Protein AF-X1QZR4-F1 (afdb_monomer_lite)

Radius of gyration: 28.29 Å; chains: 1; bounding box: 58×27×87 Å

Structure (mmCIF, N/CA/C/O backbone):
data_AF-X1QZR4-F1
#
_entry.id   AF-X1QZR4-F1
#
loop_
_atom_site.group_PDB
_atom_site.id
_atom_site.type_symbol
_atom_site.label_atom_id
_atom_site.label_alt_id
_atom_site.label_comp_id
_atom_site.label_asym_id
_atom_site.label_entity_id
_atom_site.label_seq_id
_atom_site.pdbx_PDB_ins_code
_atom_site.Cartn_x
_atom_site.Cartn_y
_atom_site.Cartn_z
_atom_site.occupancy
_atom_site.B_iso_or_equiv
_atom_site.auth_seq_id
_atom_site.auth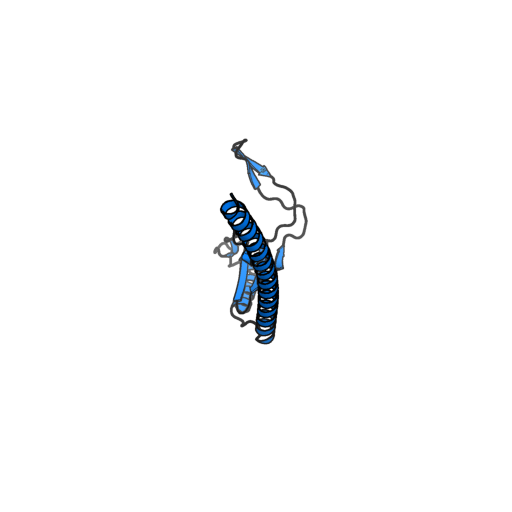_comp_id
_atom_site.auth_asym_id
_atom_site.auth_atom_id
_atom_site.pdbx_PDB_model_num
ATOM 1 N N . MET A 1 1 ? 3.264 10.506 7.532 1.00 33.34 1 MET A N 1
ATOM 2 C CA . MET A 1 1 ? 2.890 9.098 7.786 1.00 33.34 1 MET A CA 1
ATOM 3 C C . MET A 1 1 ? 1.372 9.000 7.696 1.00 33.34 1 MET A C 1
ATOM 5 O O . MET A 1 1 ? 0.706 9.497 8.590 1.00 33.34 1 MET A O 1
ATOM 9 N N . PHE A 1 2 ? 0.824 8.485 6.590 1.00 31.08 2 PHE A N 1
ATOM 10 C CA . PHE A 1 2 ? -0.621 8.276 6.411 1.00 31.08 2 PHE A CA 1
ATOM 11 C C . PHE A 1 2 ? -0.985 6.881 6.946 1.00 31.08 2 PHE A C 1
ATOM 13 O O . PHE A 1 2 ? -0.725 5.896 6.255 1.00 31.08 2 PHE A O 1
ATOM 20 N N . PRO A 1 3 ? -1.561 6.739 8.154 1.00 33.19 3 PRO A N 1
ATOM 21 C CA . PRO A 1 3 ? -1.746 5.425 8.772 1.00 33.19 3 PRO A CA 1
ATOM 22 C C . PRO A 1 3 ? -2.927 4.642 8.172 1.00 33.19 3 PRO A C 1
ATOM 24 O O . PRO A 1 3 ? -3.110 3.473 8.498 1.00 33.19 3 PRO A O 1
ATOM 27 N N . LEU A 1 4 ? -3.732 5.261 7.295 1.00 37.03 4 LEU A N 1
ATOM 28 C CA . LEU A 1 4 ? -4.949 4.658 6.740 1.00 37.03 4 LEU A CA 1
ATOM 29 C C . LEU A 1 4 ? -4.707 3.588 5.660 1.00 37.03 4 LEU A C 1
ATOM 31 O O . LEU A 1 4 ? -5.604 2.791 5.410 1.00 37.03 4 LEU A O 1
ATOM 35 N N . LEU A 1 5 ? -3.526 3.528 5.033 1.00 46.44 5 LEU A N 1
ATOM 36 C CA . LEU A 1 5 ? -3.271 2.620 3.898 1.00 46.44 5 LEU A CA 1
ATOM 37 C C . LEU A 1 5 ? -2.699 1.247 4.292 1.00 46.44 5 LEU A C 1
ATOM 39 O O . LEU A 1 5 ? -2.518 0.390 3.431 1.00 46.44 5 LEU A O 1
ATOM 43 N N . ASN A 1 6 ? -2.406 1.010 5.574 1.00 47.28 6 ASN A N 1
ATOM 44 C CA . ASN A 1 6 ? -1.594 -0.146 5.975 1.00 47.28 6 ASN A CA 1
ATOM 45 C C . ASN A 1 6 ? -2.347 -1.496 5.950 1.00 47.28 6 ASN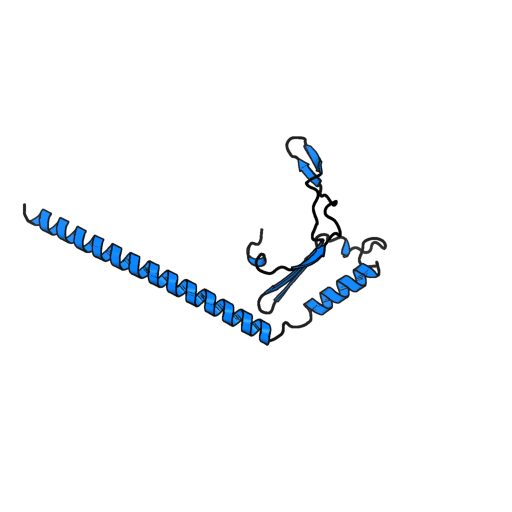 A C 1
ATOM 47 O O . ASN A 1 6 ? -1.733 -2.557 5.958 1.00 47.28 6 ASN A O 1
ATOM 51 N N . LYS A 1 7 ? -3.684 -1.500 5.905 1.00 58.84 7 LYS A N 1
ATOM 52 C CA . LYS A 1 7 ? -4.476 -2.742 5.877 1.00 58.84 7 LYS A CA 1
ATOM 53 C C . LYS A 1 7 ? -4.901 -3.080 4.448 1.00 58.84 7 LYS A C 1
ATOM 55 O O . LYS A 1 7 ? -6.057 -2.890 4.097 1.00 58.84 7 LYS A O 1
ATOM 60 N N . GLY A 1 8 ? -3.970 -3.569 3.626 1.00 72.75 8 GLY A N 1
ATOM 61 C CA . GLY A 1 8 ? -4.320 -4.172 2.329 1.00 72.75 8 GLY A CA 1
ATOM 62 C C . GLY A 1 8 ? -3.402 -3.858 1.152 1.00 72.75 8 GLY A C 1
ATOM 63 O O . GLY A 1 8 ? -3.628 -4.404 0.074 1.00 72.75 8 GLY A O 1
ATOM 64 N N . ALA A 1 9 ? -2.372 -3.027 1.337 1.00 84.69 9 ALA A N 1
ATOM 65 C CA . ALA A 1 9 ? -1.403 -2.765 0.281 1.00 84.69 9 ALA A CA 1
ATOM 66 C C . ALA A 1 9 ? -0.644 -4.049 -0.091 1.00 84.69 9 ALA A C 1
ATOM 68 O O . ALA A 1 9 ? -0.113 -4.746 0.777 1.00 84.69 9 ALA A O 1
ATOM 69 N N . LYS A 1 10 ? -0.603 -4.361 -1.386 1.00 89.56 10 LYS A N 1
ATOM 70 C CA . LYS A 1 10 ? 0.118 -5.508 -1.937 1.00 89.56 10 LYS A CA 1
ATOM 71 C C . LYS A 1 10 ? 1.351 -5.017 -2.688 1.00 89.56 10 LYS A C 1
ATOM 73 O O . LYS A 1 10 ? 1.237 -4.059 -3.461 1.00 89.56 10 LYS A O 1
ATOM 78 N N . PRO A 1 11 ? 2.516 -5.659 -2.496 1.00 90.62 11 PRO A N 1
ATOM 79 C CA . PRO A 1 11 ? 3.671 -5.358 -3.319 1.00 90.62 11 PRO A CA 1
ATOM 80 C C . PRO A 1 11 ? 3.364 -5.741 -4.769 1.00 90.62 11 PRO A C 1
ATOM 82 O O . PRO A 1 11 ? 2.792 -6.798 -5.040 1.00 90.62 11 PRO A O 1
ATOM 85 N N . LEU A 1 12 ? 3.718 -4.854 -5.690 1.00 91.62 12 LEU A N 1
ATOM 86 C CA . LEU A 1 12 ? 3.598 -5.065 -7.129 1.00 91.62 12 LEU A CA 1
ATOM 87 C C . LEU A 1 12 ? 4.947 -5.427 -7.742 1.00 91.62 12 LEU A C 1
ATOM 89 O O . LEU A 1 12 ? 5.029 -6.316 -8.583 1.00 91.62 12 LEU A O 1
ATOM 93 N N . LEU A 1 13 ? 5.990 -4.720 -7.308 1.00 90.12 13 LEU A N 1
ATOM 94 C CA . LEU A 1 13 ? 7.359 -4.913 -7.751 1.00 90.12 13 LEU A CA 1
ATOM 95 C C . LEU A 1 13 ? 8.272 -4.881 -6.531 1.00 90.12 13 LEU A C 1
ATOM 97 O O . LEU A 1 13 ? 8.207 -3.951 -5.722 1.00 90.12 13 LEU A O 1
ATOM 101 N N . GLN A 1 14 ? 9.111 -5.901 -6.400 1.00 90.94 14 GLN A N 1
ATOM 102 C CA . GLN A 1 14 ? 10.081 -6.037 -5.321 1.00 90.94 14 GLN A CA 1
ATOM 103 C C . GLN A 1 14 ? 11.415 -6.484 -5.896 1.00 90.94 14 GLN A C 1
ATOM 105 O O . GLN A 1 14 ? 11.461 -7.092 -6.967 1.00 90.94 14 GLN A O 1
ATOM 110 N N . THR A 1 15 ? 12.487 -6.210 -5.165 1.00 88.94 15 THR A N 1
ATOM 111 C CA . THR A 1 15 ? 13.795 -6.782 -5.477 1.00 88.94 15 THR A CA 1
ATOM 112 C C . THR A 1 15 ? 13.757 -8.308 -5.329 1.00 88.94 15 THR A C 1
ATOM 114 O O . THR A 1 15 ? 12.966 -8.858 -4.561 1.00 88.94 15 THR A O 1
ATOM 117 N N . ASP A 1 16 ? 14.585 -9.013 -6.091 1.00 79.88 16 ASP A N 1
ATOM 118 C CA . ASP A 1 16 ? 14.583 -10.478 -6.197 1.00 79.88 16 ASP A CA 1
ATOM 119 C C . ASP A 1 16 ? 15.248 -11.189 -5.002 1.00 79.88 16 ASP A C 1
ATOM 121 O O . ASP A 1 16 ? 14.924 -12.340 -4.708 1.00 79.88 16 ASP A O 1
ATOM 125 N N . GLN A 1 17 ? 16.155 -10.510 -4.293 1.00 77.81 17 GLN A N 1
ATOM 126 C CA . GLN A 1 17 ? 16.916 -11.055 -3.163 1.00 77.81 17 GLN A CA 1
ATOM 127 C C . GLN A 1 17 ? 16.876 -10.150 -1.922 1.00 77.81 17 GLN A C 1
ATOM 129 O O . GLN A 1 17 ? 16.476 -8.989 -1.980 1.00 77.81 17 GLN A O 1
ATOM 134 N N . ASN A 1 18 ? 17.353 -10.683 -0.790 1.00 75.50 18 ASN A N 1
ATOM 135 C CA . ASN A 1 18 ? 17.544 -9.940 0.462 1.00 75.50 18 ASN A CA 1
ATOM 136 C C . ASN A 1 18 ? 18.879 -9.180 0.530 1.00 75.50 18 ASN A C 1
ATOM 138 O O . ASN A 1 18 ? 19.201 -8.659 1.586 1.00 75.50 18 ASN A O 1
ATOM 142 N N . ASN A 1 19 ? 19.644 -9.111 -0.562 1.00 80.69 19 ASN A N 1
ATOM 143 C CA . ASN A 1 19 ? 20.996 -8.532 -0.574 1.00 80.69 19 ASN A CA 1
ATOM 144 C C . ASN A 1 19 ? 21.022 -7.058 -1.021 1.00 80.69 19 ASN A C 1
ATOM 146 O O . ASN A 1 19 ? 22.080 -6.510 -1.333 1.00 80.69 19 ASN A O 1
ATOM 150 N N . PHE A 1 20 ? 19.860 -6.412 -1.091 1.00 85.62 20 PHE A N 1
ATOM 151 C CA . PHE A 1 20 ? 19.747 -5.002 -1.445 1.00 85.62 20 PHE A CA 1
ATOM 152 C C . PHE A 1 20 ? 19.762 -4.153 -0.183 1.00 85.62 20 PHE A C 1
ATOM 154 O O . PHE A 1 20 ? 19.241 -4.543 0.859 1.00 85.62 20 PHE A O 1
ATOM 161 N N . TRP A 1 21 ? 20.345 -2.970 -0.276 1.00 88.81 21 TRP A N 1
ATOM 162 C CA . TRP A 1 21 ? 20.519 -2.072 0.854 1.00 88.81 21 TRP A CA 1
ATOM 163 C C . TRP A 1 21 ? 20.195 -0.645 0.438 1.00 88.81 21 TRP A C 1
ATOM 165 O O . TRP A 1 21 ? 20.287 -0.288 -0.735 1.00 88.81 21 TRP A O 1
ATOM 175 N N . SER A 1 22 ? 19.801 0.148 1.424 1.00 87.75 22 SER A N 1
ATOM 176 C CA . SER A 1 22 ? 19.620 1.591 1.315 1.00 87.75 22 SER A CA 1
ATOM 177 C C . SER A 1 22 ? 20.671 2.300 2.156 1.00 87.75 22 SER A C 1
ATOM 179 O O . SER A 1 22 ? 21.279 1.700 3.044 1.00 87.75 22 SER A O 1
ATOM 181 N N . GLU A 1 23 ? 20.873 3.584 1.902 1.00 91.25 23 GLU A N 1
ATOM 182 C CA . GLU A 1 23 ? 21.701 4.437 2.748 1.00 91.25 23 GLU A CA 1
ATOM 183 C C . GLU A 1 23 ? 20.820 5.224 3.708 1.00 91.25 23 GLU A C 1
ATOM 185 O O . GLU A 1 23 ? 19.782 5.765 3.324 1.00 91.25 23 GLU A O 1
ATOM 190 N N . ILE A 1 24 ? 21.243 5.297 4.966 1.00 91.50 24 ILE A N 1
ATOM 191 C CA . ILE A 1 24 ? 20.637 6.172 5.964 1.00 91.50 24 ILE A CA 1
ATOM 192 C C . ILE A 1 24 ? 21.695 7.173 6.396 1.00 91.50 24 ILE A C 1
ATOM 194 O O . ILE A 1 24 ? 22.822 6.810 6.735 1.00 91.50 24 ILE A O 1
ATOM 198 N N . PHE A 1 25 ? 21.321 8.448 6.393 1.00 93.19 25 PHE A N 1
ATOM 199 C CA . PHE A 1 25 ? 22.195 9.497 6.885 1.00 93.19 25 PHE A CA 1
ATOM 200 C C . PHE A 1 25 ? 22.329 9.398 8.409 1.00 93.19 25 PHE A C 1
ATOM 202 O O . PHE A 1 25 ? 21.350 9.560 9.143 1.00 93.19 25 PHE A O 1
ATOM 209 N N . ASN A 1 26 ? 23.542 9.131 8.892 1.00 93.06 26 ASN A N 1
ATOM 210 C CA . ASN A 1 26 ? 23.847 9.108 10.313 1.00 93.06 26 ASN A CA 1
ATOM 211 C C . ASN A 1 26 ? 24.225 10.516 10.779 1.00 93.06 26 ASN A C 1
ATOM 213 O O . ASN A 1 26 ? 25.328 10.998 10.534 1.00 93.06 26 ASN A O 1
ATOM 217 N N . SER A 1 27 ? 23.320 11.162 11.515 1.00 92.62 27 SER A N 1
ATOM 218 C CA . SER A 1 27 ? 23.528 12.520 12.026 1.00 92.62 27 SER A CA 1
ATOM 219 C C . SER A 1 27 ? 24.668 12.648 13.042 1.00 92.62 27 SER A C 1
ATOM 221 O O . SER A 1 27 ? 25.108 13.758 13.305 1.00 92.62 27 SER A O 1
ATOM 223 N N . SER A 1 28 ? 25.115 11.551 13.661 1.00 93.25 28 SER A N 1
ATOM 224 C CA . SER A 1 28 ? 26.197 11.574 14.653 1.00 93.25 28 SER A CA 1
ATOM 225 C C . SER A 1 28 ? 27.585 11.461 14.029 1.00 93.25 28 SER A C 1
ATOM 227 O O . SER A 1 28 ? 28.529 12.015 14.584 1.00 93.25 28 SER A O 1
ATOM 229 N N . SER A 1 29 ? 27.718 10.742 12.913 1.00 92.19 29 SER A N 1
ATOM 230 C CA . SER A 1 29 ? 28.975 10.645 12.159 1.00 92.19 29 SER A CA 1
ATOM 231 C C . SER A 1 29 ? 29.019 11.562 10.934 1.00 92.19 29 SER A C 1
ATOM 233 O O . SER A 1 29 ? 30.057 11.629 10.295 1.00 92.19 29 SER A O 1
ATOM 235 N N . GLU A 1 30 ? 27.917 12.252 10.612 1.00 94.00 30 GLU A N 1
ATOM 236 C CA . GLU A 1 30 ? 27.739 13.081 9.404 1.00 94.00 30 GLU A CA 1
ATOM 237 C C . GLU A 1 30 ? 28.005 12.326 8.088 1.00 94.00 30 GLU A C 1
ATOM 239 O O . GLU A 1 30 ? 28.353 12.912 7.064 1.00 94.00 30 GLU A O 1
ATOM 244 N N . GLU A 1 31 ? 27.795 11.010 8.096 1.00 95.19 31 GLU A N 1
ATOM 245 C CA . GLU A 1 31 ? 28.074 10.123 6.967 1.00 95.19 31 GLU A CA 1
ATOM 246 C C . GLU A 1 31 ? 26.830 9.325 6.572 1.00 95.19 31 GLU A C 1
ATOM 248 O O . GLU A 1 31 ? 26.002 8.951 7.410 1.00 95.19 31 GLU A O 1
ATOM 253 N N . TRP A 1 32 ? 26.713 9.030 5.278 1.00 94.12 32 TRP A N 1
ATOM 254 C CA . TRP A 1 32 ? 25.756 8.051 4.776 1.00 94.12 32 TRP A CA 1
ATOM 255 C C . TRP A 1 32 ? 26.282 6.655 5.085 1.00 94.12 32 TRP A C 1
ATOM 257 O O . TRP A 1 32 ? 27.355 6.269 4.626 1.00 94.12 32 TRP A O 1
ATOM 267 N N . ILE A 1 33 ? 25.537 5.911 5.897 1.00 94.62 33 ILE A N 1
ATOM 268 C CA . ILE A 1 33 ? 25.888 4.541 6.255 1.00 94.62 33 ILE A CA 1
ATOM 269 C C . ILE A 1 33 ? 24.931 3.568 5.581 1.00 94.62 33 ILE A C 1
ATOM 271 O O . ILE A 1 33 ? 23.734 3.832 5.436 1.00 94.62 33 ILE A O 1
ATOM 275 N N . LYS A 1 34 ? 25.472 2.416 5.191 1.00 91.88 34 LYS A N 1
ATOM 276 C CA . LYS A 1 34 ? 24.684 1.305 4.671 1.00 91.88 34 LYS A CA 1
ATOM 277 C C . LYS A 1 34 ? 23.736 0.788 5.755 1.00 91.88 34 LYS A C 1
ATOM 279 O O . LYS A 1 34 ? 24.176 0.396 6.836 1.00 91.88 34 LYS A O 1
ATOM 284 N N . ASP A 1 35 ? 22.450 0.769 5.437 1.00 89.44 35 ASP A N 1
ATOM 285 C CA . ASP A 1 35 ? 21.412 0.152 6.254 1.00 89.44 35 ASP A CA 1
ATOM 286 C C . ASP A 1 35 ? 21.372 -1.373 6.048 1.00 89.44 35 ASP A C 1
ATOM 288 O O . ASP A 1 35 ? 22.105 -1.953 5.240 1.00 89.44 35 ASP A O 1
ATOM 292 N N . LYS A 1 36 ? 20.505 -2.042 6.806 1.00 87.25 36 LYS A N 1
ATOM 293 C CA . LYS A 1 36 ? 20.297 -3.482 6.753 1.00 87.25 36 LYS A CA 1
ATOM 294 C C . LYS A 1 36 ? 19.950 -3.957 5.340 1.00 87.25 36 LYS A C 1
ATOM 296 O O . LYS A 1 36 ? 19.071 -3.420 4.668 1.00 87.25 36 LYS A O 1
ATOM 301 N N . GLU A 1 37 ? 20.598 -5.047 4.943 1.00 89.31 37 GLU A N 1
ATOM 302 C CA . GLU A 1 37 ? 20.246 -5.773 3.729 1.00 89.31 37 GLU A CA 1
ATOM 303 C C . GLU A 1 37 ? 18.874 -6.438 3.878 1.00 89.31 37 GLU A C 1
ATOM 305 O O . GLU A 1 37 ? 18.621 -7.202 4.820 1.00 89.31 37 GLU A O 1
ATOM 310 N N . G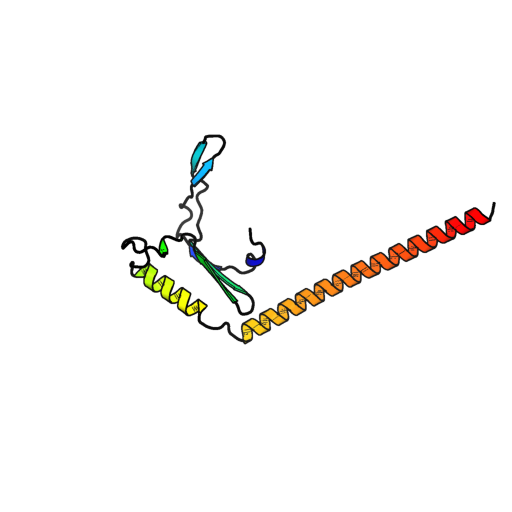LN A 1 38 ? 17.967 -6.099 2.968 1.00 87.31 38 GLN A N 1
ATOM 311 C CA . GLN A 1 38 ? 16.614 -6.628 2.932 1.00 87.31 38 GLN A CA 1
ATOM 312 C C . GLN A 1 38 ? 16.012 -6.511 1.534 1.00 87.31 38 GLN A C 1
ATOM 314 O O . GLN A 1 38 ? 16.502 -5.783 0.672 1.00 87.31 38 GLN A O 1
ATOM 319 N N . GLN A 1 39 ? 14.918 -7.232 1.313 1.00 87.75 39 GLN A N 1
ATOM 320 C CA . GLN A 1 39 ? 14.103 -7.040 0.126 1.00 87.75 39 GLN A CA 1
ATOM 321 C C . GLN A 1 39 ? 13.413 -5.671 0.178 1.00 87.75 39 GLN A C 1
ATOM 323 O O . GLN A 1 39 ? 12.771 -5.334 1.176 1.00 87.75 39 GLN A O 1
ATOM 328 N N . HIS A 1 40 ? 13.488 -4.907 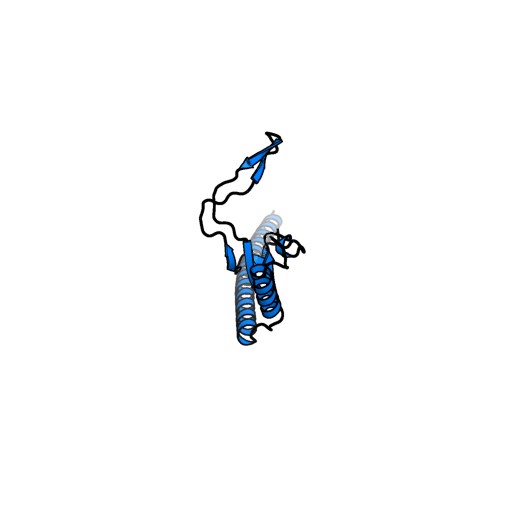-0.912 1.00 87.31 40 HIS A N 1
ATOM 329 C CA . HIS A 1 40 ? 12.822 -3.608 -1.019 1.00 87.31 40 HIS A CA 1
ATOM 330 C C . HIS A 1 40 ? 11.612 -3.695 -1.940 1.00 87.31 40 HIS A C 1
ATOM 332 O O . HIS A 1 40 ? 11.627 -4.377 -2.966 1.00 87.31 40 HIS A O 1
ATOM 338 N N . THR A 1 41 ? 10.547 -2.988 -1.567 1.00 89.50 41 THR A N 1
ATOM 339 C CA . THR A 1 41 ? 9.360 -2.842 -2.413 1.00 89.50 41 THR A CA 1
ATOM 340 C C . THR A 1 41 ? 9.516 -1.590 -3.261 1.00 89.50 41 THR A C 1
ATOM 342 O O . THR A 1 41 ? 9.583 -0.489 -2.725 1.00 89.50 41 THR A O 1
ATOM 345 N N . ILE A 1 42 ? 9.568 -1.773 -4.578 1.00 89.75 42 ILE A N 1
ATOM 346 C CA . ILE A 1 42 ? 9.762 -0.704 -5.565 1.00 89.75 42 ILE A CA 1
ATOM 347 C C . ILE A 1 42 ? 8.415 -0.107 -5.973 1.00 89.75 42 ILE A C 1
ATOM 349 O O . ILE A 1 42 ? 8.306 1.093 -6.197 1.00 89.75 42 ILE A O 1
ATOM 353 N N . ALA A 1 43 ? 7.366 -0.925 -6.051 1.00 92.12 43 ALA A N 1
ATOM 354 C CA . ALA A 1 43 ? 6.013 -0.446 -6.290 1.00 92.12 43 ALA A CA 1
ATOM 355 C C . ALA A 1 43 ? 5.001 -1.276 -5.504 1.00 92.12 43 ALA A C 1
ATOM 357 O O . ALA A 1 43 ? 5.173 -2.485 -5.327 1.00 92.12 43 ALA A O 1
ATOM 358 N N . ALA A 1 44 ? 3.927 -0.639 -5.058 1.00 93.56 44 ALA A N 1
ATOM 359 C CA . ALA A 1 44 ? 2.835 -1.284 -4.341 1.00 93.56 44 ALA A CA 1
ATOM 360 C C . ALA A 1 44 ? 1.495 -0.699 -4.777 1.00 93.56 44 ALA A C 1
ATOM 362 O O . ALA A 1 44 ? 1.426 0.436 -5.241 1.00 93.56 44 ALA A O 1
ATOM 363 N N . TYR A 1 45 ? 0.421 -1.457 -4.600 1.00 93.00 45 TYR A N 1
ATOM 364 C CA . TYR A 1 45 ? -0.926 -0.988 -4.899 1.00 93.00 45 TYR A CA 1
ATOM 365 C C . TYR A 1 45 ? -1.910 -1.393 -3.810 1.00 93.00 45 TYR A C 1
ATOM 367 O O . TYR A 1 45 ? -1.672 -2.320 -3.036 1.00 93.00 45 TYR A O 1
ATOM 375 N N . SER A 1 46 ? -3.030 -0.688 -3.753 1.00 91.00 46 SER A N 1
ATOM 376 C CA . SER A 1 46 ? -4.155 -1.018 -2.890 1.00 91.00 46 SER A CA 1
ATOM 377 C C . SER A 1 46 ? -5.459 -0.562 -3.534 1.00 91.00 46 SER A C 1
ATOM 379 O O . SER A 1 46 ? -5.484 0.396 -4.308 1.00 91.00 46 SER A O 1
ATOM 381 N N . GLU A 1 47 ? -6.550 -1.232 -3.185 1.00 88.25 47 GLU A N 1
ATOM 382 C CA . GLU A 1 47 ? -7.908 -0.804 -3.511 1.00 88.25 47 GLU A CA 1
ATOM 383 C C . GLU A 1 47 ? -8.620 -0.436 -2.210 1.00 88.25 47 GLU A C 1
ATOM 385 O O . GLU A 1 47 ? -8.521 -1.148 -1.210 1.00 88.25 47 GLU A O 1
ATOM 390 N N . PHE A 1 48 ? -9.328 0.691 -2.206 1.00 84.50 48 PHE A N 1
ATOM 391 C CA . PHE A 1 48 ? -10.069 1.161 -1.043 1.00 84.50 48 PHE A CA 1
ATOM 392 C C . PHE A 1 48 ? -11.435 1.694 -1.469 1.00 84.50 48 PHE A C 1
ATOM 394 O O . PHE A 1 48 ? -11.551 2.763 -2.074 1.00 84.50 48 PHE A O 1
ATOM 401 N N . GLY A 1 49 ? -12.487 0.935 -1.159 1.00 83.31 49 GLY A N 1
ATOM 402 C CA . GLY A 1 49 ? -13.839 1.229 -1.622 1.00 83.31 49 GLY A CA 1
ATOM 403 C C . GLY A 1 49 ? -13.917 1.248 -3.148 1.00 83.31 49 GLY A C 1
ATOM 404 O O . GLY A 1 49 ? -13.770 0.216 -3.791 1.00 83.31 49 GLY A O 1
ATOM 405 N N . GLN A 1 50 ? -14.170 2.426 -3.723 1.00 86.19 50 GLN A N 1
ATOM 406 C CA . GLN A 1 50 ? -14.194 2.639 -5.179 1.00 86.19 50 GLN A CA 1
ATOM 407 C C . GLN A 1 50 ? -12.862 3.157 -5.740 1.00 86.19 50 GLN A C 1
ATOM 409 O O . GLN A 1 50 ? -12.733 3.327 -6.949 1.00 86.19 50 GLN A O 1
ATOM 414 N N . GLY A 1 51 ? -11.894 3.455 -4.872 1.00 87.94 51 GLY A N 1
ATOM 415 C CA . GLY A 1 51 ? -10.609 4.019 -5.253 1.00 87.94 51 GLY A CA 1
ATOM 416 C C . GLY A 1 51 ? -9.543 2.952 -5.464 1.00 87.94 51 GLY A C 1
ATOM 417 O O . GLY A 1 51 ? -9.524 1.922 -4.790 1.00 87.94 51 GLY A O 1
ATOM 418 N N . LYS A 1 52 ? -8.613 3.254 -6.366 1.00 91.25 52 LYS A N 1
ATOM 419 C CA . LYS A 1 52 ? -7.371 2.514 -6.578 1.00 91.25 52 LYS A CA 1
ATOM 420 C C . LYS A 1 52 ? -6.203 3.438 -6.275 1.00 91.25 52 LYS A C 1
ATOM 422 O O . LYS A 1 52 ? -6.235 4.614 -6.630 1.00 91.25 52 LYS A O 1
ATOM 427 N N . VAL A 1 53 ? -5.190 2.913 -5.604 1.00 91.56 53 VAL A N 1
ATOM 428 C CA . VAL A 1 53 ? -3.981 3.651 -5.241 1.00 91.56 53 VAL A CA 1
ATOM 429 C C . VAL A 1 53 ? -2.779 2.821 -5.650 1.00 91.56 53 VAL A C 1
ATOM 431 O O . VAL A 1 53 ? -2.734 1.620 -5.391 1.00 91.56 53 VAL A O 1
ATOM 434 N N . VAL A 1 54 ? -1.796 3.470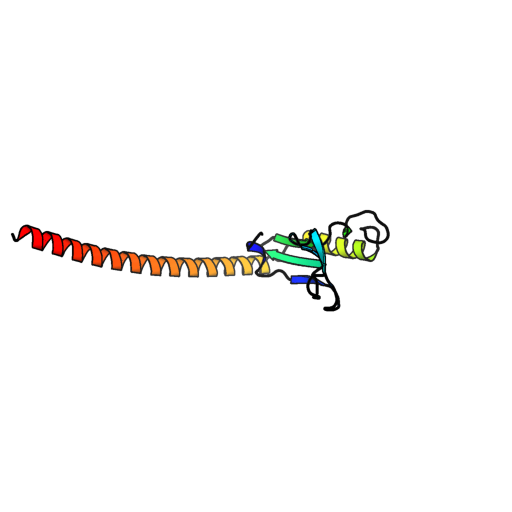 -6.262 1.00 93.12 54 VAL A N 1
ATOM 435 C CA . VAL A 1 54 ? -0.479 2.901 -6.545 1.00 93.12 54 VAL A CA 1
ATOM 436 C C . VAL A 1 54 ? 0.583 3.811 -5.937 1.00 93.12 54 VAL A C 1
ATOM 438 O O . VAL A 1 54 ? 0.416 5.029 -5.900 1.00 93.12 54 VAL A O 1
ATOM 441 N N . ALA A 1 55 ? 1.655 3.215 -5.439 1.00 92.44 55 ALA A N 1
ATOM 442 C CA . ALA A 1 55 ? 2.831 3.900 -4.939 1.00 92.44 55 ALA A CA 1
ATOM 443 C C . ALA A 1 55 ? 4.056 3.407 -5.707 1.00 92.44 55 ALA A C 1
ATOM 445 O O . ALA A 1 55 ? 4.211 2.202 -5.918 1.00 92.44 55 ALA A O 1
ATOM 446 N N . PHE A 1 56 ? 4.919 4.345 -6.083 1.00 92.25 56 PHE A N 1
ATOM 447 C CA . PHE A 1 56 ? 6.218 4.093 -6.694 1.00 92.25 56 PHE A CA 1
ATOM 448 C C . PHE A 1 56 ? 7.309 4.549 -5.725 1.00 92.25 56 PHE A C 1
ATOM 450 O O . PHE A 1 56 ? 7.146 5.565 -5.050 1.00 92.25 56 PHE A O 1
ATOM 457 N N . GLY A 1 57 ? 8.384 3.773 -5.633 1.00 88.06 57 GLY A N 1
ATOM 458 C CA . GLY A 1 57 ? 9.517 4.038 -4.750 1.00 88.06 57 GLY A CA 1
ATOM 459 C C . GLY A 1 57 ? 10.456 5.117 -5.280 1.00 88.06 57 GLY A C 1
ATOM 460 O O . GLY A 1 57 ? 11.113 5.775 -4.482 1.00 88.06 57 GLY A O 1
ATOM 461 N N . ASP A 1 58 ? 10.472 5.329 -6.596 1.00 87.19 58 ASP A N 1
ATOM 462 C CA . ASP A 1 58 ? 11.294 6.340 -7.253 1.00 87.19 58 ASP A CA 1
ATOM 463 C C . ASP A 1 58 ? 10.487 7.064 -8.341 1.00 87.19 58 ASP A C 1
ATOM 465 O O . ASP A 1 58 ? 9.705 6.444 -9.069 1.00 87.19 58 ASP A O 1
ATOM 469 N N . ILE A 1 59 ? 10.656 8.383 -8.427 1.00 89.75 59 ILE A N 1
ATOM 470 C CA . ILE A 1 59 ? 10.020 9.236 -9.434 1.00 89.75 59 ILE A CA 1
ATOM 471 C C . ILE A 1 59 ? 10.755 9.179 -10.778 1.00 89.75 59 ILE A C 1
ATOM 473 O O . ILE A 1 59 ? 10.148 9.470 -11.810 1.00 89.75 59 ILE A O 1
ATOM 477 N N . ASP A 1 60 ? 12.017 8.746 -10.794 1.00 90.06 60 ASP A N 1
ATOM 478 C CA . ASP A 1 60 ? 12.846 8.720 -12.002 1.00 90.06 60 ASP A CA 1
ATOM 479 C C . ASP A 1 60 ? 12.318 7.765 -13.081 1.00 90.06 60 ASP A C 1
ATOM 481 O O . ASP A 1 60 ? 12.615 7.939 -14.264 1.00 90.06 60 ASP A O 1
ATOM 485 N N . ILE A 1 61 ? 11.416 6.844 -12.722 1.00 90.75 61 ILE A N 1
ATOM 486 C CA . ILE A 1 61 ? 10.668 6.019 -13.683 1.00 90.75 61 ILE A CA 1
ATOM 487 C C . ILE A 1 61 ? 9.872 6.858 -14.704 1.00 90.75 61 ILE A C 1
ATOM 489 O O . ILE A 1 61 ? 9.557 6.381 -15.795 1.00 90.75 61 ILE A O 1
ATOM 493 N N . PHE A 1 62 ? 9.551 8.113 -14.371 1.00 92.50 62 PHE A N 1
ATOM 494 C CA . PHE A 1 62 ? 8.836 9.051 -15.241 1.00 92.50 62 PHE A CA 1
ATOM 495 C C . PHE A 1 62 ? 9.758 9.985 -16.036 1.00 92.50 62 PHE A C 1
ATOM 497 O O . PHE A 1 62 ? 9.270 10.751 -16.870 1.00 92.50 62 PHE A O 1
ATOM 504 N N . CYS A 1 63 ? 11.070 9.947 -15.802 1.00 93.44 63 CYS A N 1
ATOM 505 C CA . CYS A 1 63 ? 12.032 10.774 -16.526 1.00 93.44 63 CYS A CA 1
ATOM 506 C C . CYS A 1 63 ? 12.172 10.320 -17.987 1.00 93.44 63 CYS A C 1
ATOM 508 O O . CYS A 1 63 ? 11.816 9.203 -18.345 1.00 93.44 63 CYS A O 1
ATOM 510 N N . SER A 1 64 ? 12.704 11.183 -18.855 1.00 91.62 64 SER A N 1
ATOM 511 C CA . SER A 1 64 ? 12.911 10.876 -20.283 1.00 91.62 64 SER A CA 1
ATOM 512 C C . SER A 1 64 ? 14.259 10.214 -20.589 1.00 91.62 64 SER A C 1
ATOM 514 O O . SER A 1 64 ? 14.645 10.153 -21.751 1.00 91.62 64 SER A O 1
ATOM 516 N N . ASP A 1 65 ? 14.993 9.763 -19.569 1.00 90.62 65 ASP A N 1
ATOM 517 C CA . ASP A 1 65 ? 16.263 9.060 -19.760 1.00 90.62 65 ASP A CA 1
ATOM 518 C C . ASP A 1 65 ? 16.030 7.691 -20.419 1.00 90.62 65 ASP A C 1
ATOM 520 O O . ASP A 1 65 ? 15.143 6.934 -20.014 1.00 90.62 65 ASP A O 1
ATOM 524 N N . ASP A 1 66 ? 16.833 7.368 -21.430 1.00 85.75 66 ASP A N 1
ATOM 525 C CA . ASP A 1 66 ? 16.657 6.161 -22.242 1.00 85.75 66 ASP A CA 1
ATOM 526 C C . ASP A 1 66 ? 17.086 4.863 -21.534 1.00 85.75 66 ASP A C 1
ATOM 528 O O . ASP A 1 66 ? 16.761 3.781 -22.019 1.00 85.75 66 ASP A O 1
ATOM 532 N N . ASN A 1 67 ? 17.788 4.941 -20.397 1.00 86.12 67 ASN A N 1
ATOM 533 C CA . ASN A 1 67 ? 18.257 3.780 -19.632 1.00 86.12 67 ASN A CA 1
ATOM 534 C C . ASN A 1 67 ? 17.419 3.491 -18.382 1.00 86.12 67 ASN A C 1
ATOM 536 O O . ASN A 1 67 ? 17.336 2.335 -17.971 1.00 86.12 67 ASN A O 1
ATOM 540 N N . ILE A 1 68 ? 16.825 4.517 -17.763 1.00 85.06 68 ILE A N 1
ATOM 541 C CA . ILE A 1 68 ? 16.101 4.377 -16.481 1.00 85.06 68 ILE A CA 1
ATOM 542 C C . ILE A 1 68 ? 14.671 4.927 -16.503 1.00 85.06 68 ILE A C 1
ATOM 544 O O . ILE A 1 68 ? 13.891 4.646 -15.596 1.00 85.06 68 ILE A O 1
ATOM 548 N N . GLY A 1 69 ? 14.319 5.706 -17.525 1.00 88.62 69 GLY A N 1
ATOM 549 C CA . GLY A 1 69 ? 13.080 6.469 -17.585 1.00 88.62 69 GLY A CA 1
ATOM 550 C C . GLY A 1 69 ? 11.945 5.786 -18.346 1.00 88.62 69 GLY A C 1
ATOM 551 O O . GLY A 1 69 ? 11.979 4.586 -18.642 1.00 88.62 69 GLY A O 1
ATOM 552 N N . ILE A 1 70 ? 10.930 6.576 -18.700 1.00 90.69 70 ILE A N 1
ATOM 553 C CA . ILE A 1 70 ? 9.699 6.148 -19.380 1.00 90.69 70 ILE A CA 1
ATOM 554 C C . ILE A 1 70 ? 9.939 5.611 -20.795 1.00 90.69 70 ILE A C 1
ATOM 556 O O . ILE A 1 70 ? 9.121 4.849 -21.307 1.00 90.69 70 ILE A O 1
ATOM 560 N N . ASN A 1 71 ? 11.047 6.005 -21.428 1.00 89.62 71 ASN A N 1
ATOM 561 C CA . ASN A 1 71 ? 11.394 5.588 -22.786 1.00 89.62 71 ASN A CA 1
ATOM 562 C C . ASN A 1 71 ? 11.914 4.148 -22.845 1.00 89.62 71 ASN A C 1
ATOM 564 O O . ASN A 1 71 ? 11.919 3.539 -23.917 1.00 89.62 71 ASN A O 1
ATOM 568 N N . THR A 1 72 ? 12.331 3.583 -21.708 1.00 92.62 72 THR A N 1
ATOM 569 C CA . THR A 1 72 ? 12.682 2.164 -21.650 1.00 92.62 72 THR A CA 1
ATOM 570 C C . THR A 1 72 ? 11.429 1.321 -21.894 1.00 92.62 72 THR A C 1
ATOM 572 O O . THR A 1 72 ? 10.353 1.584 -21.348 1.00 92.62 72 THR A O 1
ATOM 575 N N . LEU A 1 73 ? 11.553 0.284 -22.727 1.00 87.88 73 LEU A N 1
ATOM 576 C CA . LEU A 1 73 ? 10.410 -0.534 -23.148 1.00 87.88 73 LEU A CA 1
ATOM 577 C C . LEU A 1 73 ? 9.664 -1.158 -21.957 1.00 87.88 73 LEU A C 1
ATOM 579 O O . LEU A 1 73 ? 8.433 -1.252 -21.971 1.00 87.88 73 LEU A O 1
ATOM 583 N N . ASP A 1 74 ? 10.408 -1.592 -20.942 1.00 90.12 74 ASP A N 1
ATOM 584 C CA . ASP A 1 74 ? 9.847 -2.254 -19.770 1.00 90.12 74 ASP A CA 1
ATOM 585 C C . ASP A 1 74 ? 9.096 -1.263 -18.873 1.00 90.12 74 ASP A C 1
ATOM 587 O O . ASP A 1 74 ? 7.947 -1.538 -18.512 1.00 90.12 74 ASP A O 1
ATOM 591 N N . ASN A 1 75 ? 9.657 -0.073 -18.607 1.00 91.81 75 ASN A N 1
ATOM 592 C CA . ASN A 1 75 ? 8.953 0.960 -17.840 1.00 91.81 75 ASN A CA 1
ATOM 593 C C . ASN A 1 75 ? 7.724 1.470 -18.589 1.00 91.81 75 ASN A C 1
ATOM 595 O O . ASN A 1 75 ? 6.673 1.648 -17.975 1.00 91.81 75 ASN A O 1
ATOM 599 N N . GLN A 1 76 ? 7.806 1.646 -19.911 1.00 92.88 76 GLN A N 1
ATOM 600 C CA . GLN A 1 76 ? 6.668 2.085 -20.713 1.00 92.88 76 GLN A CA 1
ATOM 601 C C . GLN A 1 76 ? 5.488 1.112 -20.593 1.00 92.88 76 GLN A C 1
ATOM 603 O O . GLN A 1 76 ? 4.357 1.529 -20.332 1.00 92.88 76 GLN A O 1
ATOM 608 N N . LYS A 1 77 ? 5.740 -0.195 -20.752 1.00 93.75 77 LYS A N 1
ATOM 609 C CA . LYS A 1 77 ? 4.707 -1.233 -20.605 1.00 93.75 77 LYS A CA 1
ATOM 610 C C . LYS A 1 77 ? 4.179 -1.305 -19.178 1.00 93.75 77 LYS A C 1
ATOM 612 O O . LYS A 1 77 ? 2.972 -1.432 -18.981 1.00 93.75 77 LYS A O 1
ATOM 617 N N . PHE A 1 78 ? 5.066 -1.225 -18.190 1.00 93.50 78 PHE A N 1
ATOM 618 C CA . PHE A 1 78 ? 4.686 -1.261 -16.785 1.00 93.50 78 PHE A CA 1
ATOM 619 C C . PHE A 1 78 ? 3.769 -0.088 -16.421 1.00 93.50 78 PHE A C 1
ATOM 621 O O . PHE A 1 78 ? 2.667 -0.305 -15.917 1.00 93.50 78 PHE A O 1
ATOM 628 N N . LEU A 1 79 ? 4.169 1.139 -16.757 1.00 94.00 79 LEU A N 1
ATOM 629 C CA . LEU A 1 79 ? 3.378 2.344 -16.523 1.00 94.00 79 LEU A CA 1
ATOM 630 C C . LEU A 1 79 ? 2.057 2.317 -17.289 1.00 94.00 79 LEU A C 1
ATOM 632 O O . LEU A 1 79 ? 1.022 2.656 -16.719 1.00 94.00 79 LEU A O 1
ATOM 636 N N . HIS A 1 80 ? 2.061 1.858 -18.543 1.00 94.81 80 HIS A N 1
ATOM 637 C CA . HIS A 1 80 ? 0.830 1.680 -19.309 1.00 94.81 80 HIS A CA 1
ATOM 638 C C . HIS A 1 80 ? -0.158 0.763 -18.579 1.00 94.81 80 HIS A C 1
ATOM 640 O O . HIS A 1 80 ? -1.293 1.165 -18.343 1.00 94.81 80 HIS A O 1
ATOM 646 N N . ASN A 1 81 ? 0.291 -0.414 -18.132 1.00 95.12 81 ASN A N 1
ATOM 647 C CA . ASN A 1 81 ? -0.553 -1.355 -17.392 1.00 95.12 81 ASN A CA 1
ATOM 648 C C . ASN A 1 81 ? -1.095 -0.750 -16.091 1.00 95.12 81 ASN A C 1
ATOM 650 O O . ASN A 1 81 ? -2.262 -0.960 -15.755 1.00 95.12 81 ASN A O 1
ATOM 654 N N . ILE A 1 82 ? -0.272 0.018 -15.370 1.00 95.19 82 ILE A N 1
ATOM 655 C CA . ILE A 1 82 ? -0.706 0.708 -14.153 1.00 95.19 82 ILE A CA 1
ATOM 656 C C . ILE A 1 82 ? -1.788 1.736 -14.459 1.00 95.19 82 ILE A C 1
ATOM 658 O O . ILE A 1 82 ? -2.823 1.742 -13.793 1.00 95.19 82 ILE A O 1
ATOM 662 N N . PHE A 1 83 ? -1.585 2.587 -15.463 1.00 95.19 83 PHE A N 1
ATOM 663 C CA . PHE A 1 83 ? -2.569 3.605 -15.813 1.00 95.19 83 PHE A CA 1
ATOM 664 C C . PHE A 1 83 ? -3.866 2.988 -16.324 1.00 95.19 83 PHE A C 1
ATOM 666 O O . PHE A 1 83 ? -4.931 3.412 -15.884 1.00 95.19 83 PHE A O 1
ATOM 673 N N . THR A 1 84 ? -3.796 1.943 -17.151 1.00 96.38 84 THR A N 1
ATOM 674 C CA . THR A 1 84 ? -4.978 1.181 -17.567 1.00 96.38 84 THR A CA 1
ATOM 675 C C . THR A 1 84 ? -5.733 0.641 -16.354 1.00 96.38 84 THR A C 1
ATOM 677 O O . THR A 1 84 ? -6.934 0.879 -16.218 1.00 96.38 84 THR A O 1
ATOM 680 N N . TRP A 1 85 ? -5.031 0.006 -15.412 1.00 94.31 85 TRP A N 1
ATOM 681 C CA . TRP A 1 85 ? -5.656 -0.501 -14.193 1.00 94.31 85 TRP A CA 1
ATOM 682 C C . TRP A 1 85 ? -6.267 0.609 -13.328 1.00 94.31 85 TRP A C 1
ATOM 684 O O . TRP A 1 85 ? -7.341 0.401 -12.769 1.00 94.31 85 TRP A O 1
ATOM 694 N N . LEU A 1 86 ? -5.633 1.780 -13.222 1.00 93.81 86 LEU A N 1
ATOM 695 C CA . LEU A 1 86 ? -6.167 2.925 -12.474 1.00 93.81 86 LEU A CA 1
ATOM 696 C C . LEU A 1 86 ? -7.429 3.505 -13.120 1.00 93.81 86 LEU A C 1
ATOM 698 O O . LEU A 1 86 ? -8.325 3.951 -12.405 1.00 93.81 86 LEU A O 1
ATOM 702 N N . THR A 1 87 ? -7.504 3.501 -14.452 1.00 93.75 87 THR A N 1
ATOM 703 C CA . THR A 1 87 ? -8.678 3.988 -15.188 1.00 93.75 87 THR A CA 1
ATOM 704 C C . THR A 1 87 ? -9.834 2.993 -15.199 1.00 93.75 87 THR A C 1
ATOM 706 O O . THR A 1 87 ? -10.989 3.404 -15.315 1.00 93.75 87 THR A O 1
ATOM 709 N N . ASP A 1 88 ? -9.547 1.699 -15.049 1.00 93.44 88 ASP A N 1
ATOM 710 C CA . ASP A 1 88 ? -10.578 0.672 -14.988 1.00 93.44 88 ASP A CA 1
ATOM 711 C C . ASP A 1 88 ? -11.393 0.799 -13.690 1.00 93.44 88 ASP A C 1
ATOM 713 O O . ASP A 1 88 ? -10.818 0.827 -12.595 1.00 93.44 88 ASP A O 1
ATOM 717 N N . PRO A 1 89 ? -12.734 0.815 -13.749 1.00 89.69 89 PRO A N 1
ATOM 718 C CA . PRO A 1 89 ? -13.551 0.930 -12.550 1.00 89.69 89 PRO A CA 1
ATOM 719 C C . PRO A 1 89 ? -13.421 -0.314 -11.661 1.00 89.69 89 PRO A C 1
ATOM 721 O O . PRO A 1 89 ? -13.352 -1.448 -12.142 1.00 89.69 89 PRO A O 1
ATOM 724 N N . VAL A 1 90 ? -13.436 -0.113 -10.340 1.00 89.31 90 VAL A N 1
ATOM 725 C CA . VAL A 1 90 ? -13.532 -1.217 -9.371 1.00 89.31 90 VAL A CA 1
ATOM 726 C C . VAL A 1 90 ? -14.871 -1.936 -9.562 1.00 89.31 90 VAL A C 1
ATOM 728 O O . VAL A 1 90 ? -15.910 -1.306 -9.791 1.00 89.31 90 VAL A O 1
ATOM 731 N N . LYS A 1 91 ? -14.875 -3.270 -9.467 1.00 89.69 91 LYS A N 1
ATOM 732 C CA . LYS A 1 91 ? -16.100 -4.055 -9.649 1.00 89.69 91 LYS A CA 1
ATOM 733 C C . LYS A 1 91 ? -17.121 -3.700 -8.574 1.00 89.69 91 LYS A C 1
ATOM 735 O O . LYS A 1 91 ? -16.819 -3.646 -7.385 1.00 89.69 91 LYS A O 1
ATOM 740 N N . ARG A 1 92 ? -18.382 -3.553 -8.984 1.00 88.44 92 ARG A N 1
ATOM 741 C CA . ARG A 1 92 ? -19.488 -3.216 -8.074 1.00 88.44 92 ARG A CA 1
ATOM 742 C C . ARG A 1 92 ? -19.654 -4.220 -6.924 1.00 88.44 92 ARG A C 1
ATOM 744 O O . ARG A 1 92 ? -20.058 -3.818 -5.836 1.00 88.44 92 ARG A O 1
ATOM 751 N N . SER A 1 93 ? -19.351 -5.499 -7.157 1.00 89.69 93 SER A N 1
ATOM 752 C CA . SER A 1 93 ? -19.350 -6.546 -6.125 1.00 89.69 93 SER A CA 1
ATOM 753 C C . SER A 1 93 ? -18.380 -6.234 -4.990 1.00 89.69 93 SER A C 1
ATOM 755 O O . SER A 1 93 ? -18.734 -6.364 -3.822 1.00 89.69 93 SER A O 1
ATOM 757 N N . ASP A 1 94 ? -17.185 -5.773 -5.341 1.00 86.56 94 ASP A N 1
ATOM 758 C CA . ASP A 1 94 ? -16.076 -5.580 -4.410 1.00 86.56 94 ASP A CA 1
ATOM 759 C C . ASP A 1 94 ? -16.342 -4.327 -3.570 1.00 86.56 94 ASP A C 1
ATOM 761 O O . ASP A 1 94 ? -16.212 -4.342 -2.347 1.00 86.56 94 ASP A O 1
ATOM 765 N N . VAL A 1 95 ? -16.888 -3.287 -4.210 1.00 88.50 95 VAL A N 1
ATOM 766 C CA . VAL A 1 95 ? -17.410 -2.089 -3.539 1.00 88.50 95 VAL A CA 1
ATOM 767 C C . VAL A 1 95 ? -18.523 -2.443 -2.549 1.00 88.50 95 VAL A C 1
ATOM 769 O O . VAL A 1 95 ? -18.537 -1.937 -1.429 1.00 88.50 95 VAL A O 1
ATOM 772 N N . MET A 1 96 ? -19.465 -3.311 -2.933 1.00 89.19 96 MET A N 1
ATOM 773 C CA . MET A 1 96 ? -20.549 -3.733 -2.041 1.00 89.19 96 MET A CA 1
ATOM 774 C C . MET A 1 96 ? -20.010 -4.516 -0.841 1.00 89.19 96 MET A C 1
ATOM 776 O O . MET A 1 96 ? -20.412 -4.253 0.290 1.00 89.19 96 MET A O 1
ATOM 780 N N . SER A 1 97 ? -19.067 -5.432 -1.070 1.00 89.00 97 SER A N 1
ATOM 781 C CA . SER A 1 97 ? -18.399 -6.168 0.005 1.00 89.00 97 SER A CA 1
ATOM 782 C C . SER A 1 97 ? -17.683 -5.224 0.972 1.00 89.00 97 SER A C 1
ATOM 784 O O . SER A 1 97 ? -17.793 -5.393 2.183 1.00 89.00 97 SER A O 1
ATOM 786 N N . PHE A 1 98 ? -16.994 -4.205 0.451 1.00 88.31 98 PHE A N 1
ATOM 787 C CA . PHE A 1 98 ? -16.357 -3.174 1.266 1.00 88.31 98 PHE A CA 1
ATOM 788 C C . PHE A 1 98 ? -17.378 -2.412 2.123 1.00 88.31 98 PHE A C 1
ATOM 790 O O . PHE A 1 98 ? -17.180 -2.269 3.325 1.00 88.31 98 PHE A O 1
ATOM 797 N N . ILE A 1 99 ? -18.494 -1.964 1.537 1.00 89.62 99 ILE A N 1
ATOM 798 C CA . ILE A 1 99 ? -19.555 -1.260 2.277 1.00 89.62 99 ILE A CA 1
ATOM 799 C C . ILE A 1 99 ? -20.109 -2.137 3.409 1.00 89.62 99 ILE A C 1
ATOM 801 O O . ILE A 1 99 ? -20.293 -1.651 4.524 1.00 89.62 99 ILE A O 1
ATOM 805 N N . LEU A 1 100 ? -20.351 -3.423 3.145 1.00 91.94 100 LEU A N 1
ATOM 806 C CA . LEU A 1 100 ? -20.845 -4.364 4.153 1.00 91.94 100 LEU A CA 1
ATOM 807 C C . LEU A 1 100 ? -19.855 -4.545 5.309 1.00 91.94 100 LEU A C 1
ATOM 809 O O . LEU A 1 100 ? -20.273 -4.543 6.467 1.00 91.94 100 LEU A O 1
ATOM 813 N N . ASP A 1 101 ? -18.558 -4.643 5.014 1.00 90.50 101 ASP A N 1
ATOM 814 C CA . ASP A 1 101 ? -17.517 -4.711 6.041 1.00 90.50 101 ASP A CA 1
ATOM 815 C C . ASP A 1 101 ? -17.491 -3.440 6.906 1.00 90.50 101 ASP A C 1
ATOM 817 O O . ASP A 1 101 ? -17.510 -3.523 8.135 1.00 90.50 101 ASP A O 1
ATOM 821 N N . GLN A 1 102 ? -17.560 -2.258 6.284 1.00 89.44 102 GLN A N 1
ATOM 822 C CA . GLN A 1 102 ? -17.623 -0.986 7.011 1.00 89.44 102 GLN A CA 1
ATOM 823 C C . GLN A 1 102 ? -18.862 -0.893 7.915 1.00 89.44 102 GLN A C 1
ATOM 825 O O . GLN A 1 102 ? -18.754 -0.465 9.064 1.00 89.44 102 GLN A O 1
ATOM 830 N N . ILE A 1 103 ? -20.028 -1.351 7.448 1.00 93.69 103 ILE A N 1
ATOM 831 C CA . ILE A 1 103 ? -21.245 -1.427 8.272 1.00 93.69 103 ILE A CA 1
ATOM 832 C C . ILE A 1 103 ? -21.038 -2.373 9.463 1.00 93.69 103 ILE A C 1
ATOM 834 O O . ILE A 1 103 ? -21.426 -2.038 10.584 1.00 93.69 103 ILE A O 1
ATOM 838 N N . GLY A 1 104 ? -20.398 -3.526 9.251 1.00 93.38 104 GLY A N 1
ATOM 839 C CA . GLY A 1 104 ? -20.063 -4.467 10.321 1.00 93.38 104 GLY A CA 1
ATOM 840 C C . GLY A 1 104 ? -19.133 -3.859 11.376 1.00 93.38 104 GLY A C 1
ATOM 841 O O . GLY A 1 104 ? -19.377 -4.007 12.576 1.00 93.38 104 GLY A O 1
ATOM 842 N N . GLN A 1 105 ? -18.107 -3.116 10.950 1.00 92.62 105 GLN A N 1
ATOM 843 C CA . GLN A 1 105 ? -17.204 -2.401 11.857 1.00 92.62 105 GLN A CA 1
ATOM 844 C C . GLN A 1 105 ? -17.954 -1.344 12.678 1.00 92.62 105 GLN A C 1
ATOM 846 O O . GLN A 1 105 ? -17.838 -1.330 13.903 1.00 92.62 105 GLN A O 1
ATOM 851 N N . VAL A 1 106 ? -18.796 -0.528 12.033 1.00 94.31 106 VAL A N 1
ATOM 852 C CA . VAL A 1 106 ? -19.635 0.471 12.718 1.00 94.31 106 VAL A CA 1
ATOM 853 C C . VAL A 1 106 ? -20.566 -0.193 13.731 1.00 94.31 106 VAL A C 1
ATOM 855 O O . VAL A 1 106 ? -20.668 0.270 14.866 1.00 94.31 106 VAL A O 1
ATOM 858 N N . GLN A 1 107 ? -21.211 -1.305 13.367 1.00 95.31 107 GLN A N 1
ATOM 859 C CA . GLN A 1 107 ? -22.080 -2.046 14.281 1.00 95.31 107 GLN A CA 1
ATOM 860 C C . GLN A 1 107 ? -21.322 -2.501 15.537 1.00 95.31 107 GLN A C 1
ATOM 862 O O . GLN A 1 107 ? -21.857 -2.420 16.646 1.00 95.31 107 GLN A O 1
ATOM 867 N N . ASN A 1 108 ? -20.084 -2.971 15.382 1.00 95.06 108 ASN A N 1
ATOM 868 C CA . ASN A 1 108 ? -19.254 -3.386 16.509 1.00 95.06 108 ASN A CA 1
ATOM 869 C C . ASN A 1 108 ? -18.852 -2.195 17.387 1.00 95.06 108 ASN A C 1
ATOM 871 O O . ASN A 1 108 ? -19.032 -2.262 18.602 1.00 95.06 108 ASN A O 1
ATOM 875 N N . SER A 1 109 ? -18.427 -1.077 16.793 1.00 93.75 109 SER A N 1
ATOM 876 C CA . SER A 1 109 ? -18.117 0.147 17.544 1.00 93.75 109 SER A CA 1
ATOM 877 C C . SER A 1 109 ? -19.329 0.688 18.313 1.00 93.75 109 SER A C 1
ATOM 879 O O . SER A 1 109 ? -19.198 1.104 19.462 1.00 93.75 109 SER A O 1
ATOM 881 N N . VAL A 1 110 ? -20.535 0.628 17.738 1.00 95.50 110 VAL A N 1
ATOM 882 C CA . VAL A 1 110 ? -21.773 1.024 18.434 1.00 95.50 110 VAL A CA 1
ATOM 883 C C . VAL A 1 110 ? -22.056 0.116 19.636 1.00 95.50 110 VAL A C 1
ATOM 885 O O . VAL A 1 110 ? -22.441 0.611 20.696 1.00 95.50 110 VAL A O 1
ATOM 888 N N . LYS A 1 111 ? -21.831 -1.201 19.521 1.00 95.88 111 LYS A N 1
ATOM 889 C CA . LYS A 1 111 ? -21.967 -2.130 20.659 1.00 95.88 111 LYS A CA 1
ATOM 890 C C . LYS A 1 111 ? -20.983 -1.805 21.784 1.00 95.88 111 LYS A C 1
ATOM 892 O O . LYS A 1 111 ? -21.358 -1.861 22.954 1.00 95.88 111 LYS A O 1
ATOM 897 N N . GLU A 1 112 ? -19.747 -1.450 21.448 1.00 95.75 112 GLU A N 1
ATOM 898 C CA . GLU A 1 112 ? -18.740 -1.040 22.432 1.00 95.75 112 GLU A CA 1
ATOM 899 C C . GLU A 1 112 ? -19.119 0.269 23.129 1.00 95.75 112 GLU A C 1
ATOM 901 O O . GLU A 1 112 ? -19.054 0.349 24.357 1.00 95.75 112 GLU A O 1
ATOM 906 N N . ILE A 1 113 ? -19.594 1.265 22.374 1.00 95.12 113 ILE A N 1
ATOM 907 C CA . ILE A 1 113 ? -20.124 2.515 22.937 1.00 95.12 113 ILE A CA 1
ATOM 908 C C . ILE A 1 113 ? -21.279 2.218 23.893 1.00 95.12 113 ILE A C 1
ATOM 910 O O . ILE A 1 113 ? -21.298 2.738 25.006 1.00 95.12 113 ILE A O 1
ATOM 914 N N . HIS A 1 114 ? -22.210 1.345 23.501 1.00 94.25 114 HIS A N 1
ATOM 915 C CA . HIS A 1 114 ? -23.338 0.967 24.347 1.00 94.25 114 HIS A CA 1
ATOM 916 C C . HIS A 1 114 ? -22.879 0.326 25.665 1.00 94.25 114 HIS A C 1
ATOM 918 O O . HIS A 1 114 ? -23.363 0.691 26.736 1.00 94.25 114 HIS A O 1
ATOM 924 N N . LYS A 1 115 ? -21.894 -0.579 25.612 1.00 96.19 115 LYS A N 1
ATOM 925 C CA . LYS A 1 115 ? -21.296 -1.182 26.811 1.00 96.19 115 LYS A CA 1
ATOM 926 C C . LYS A 1 115 ? -20.664 -0.125 27.721 1.00 96.19 115 LYS A C 1
ATOM 928 O O . LYS A 1 115 ? -20.912 -0.126 28.924 1.00 96.19 115 LYS A O 1
ATOM 933 N N . THR A 1 116 ? -19.878 0.786 27.153 1.00 96.31 116 THR A N 1
ATOM 934 C CA . THR A 1 116 ? -19.248 1.879 27.906 1.00 96.31 116 THR A CA 1
ATOM 935 C C . THR A 1 116 ? -20.297 2.788 28.546 1.00 96.31 116 THR A C 1
ATOM 937 O O . THR A 1 116 ? -20.169 3.138 29.716 1.00 96.31 116 THR A O 1
ATOM 940 N N . MET A 1 117 ? -21.369 3.116 27.822 1.00 93.56 117 MET A N 1
ATOM 941 C CA . MET A 1 117 ? -22.469 3.937 28.330 1.00 93.56 117 MET A CA 1
ATOM 942 C C . MET A 1 117 ? -23.183 3.270 29.511 1.00 93.56 117 MET A C 1
ATOM 944 O O . MET A 1 117 ? -23.435 3.933 30.515 1.00 93.56 117 MET A O 1
ATOM 948 N N . ASN A 1 118 ? -23.444 1.962 29.439 1.00 94.56 118 ASN A N 1
ATOM 949 C CA . ASN A 1 118 ? -24.050 1.220 30.548 1.00 94.56 118 ASN A CA 1
ATOM 950 C C . ASN A 1 118 ? -23.174 1.258 31.808 1.00 94.56 118 ASN A C 1
ATOM 952 O O . ASN A 1 118 ? -23.685 1.519 32.895 1.00 94.56 118 ASN A O 1
ATOM 956 N N . ASN A 1 119 ? -21.856 1.100 31.662 1.00 95.00 119 ASN A N 1
ATOM 957 C CA . ASN A 1 119 ? -20.926 1.217 32.789 1.00 95.00 119 ASN A CA 1
ATOM 958 C C . ASN A 1 119 ? -20.929 2.631 33.404 1.00 95.00 119 ASN A C 1
ATOM 960 O O . ASN A 1 119 ? -20.837 2.783 34.623 1.00 95.00 119 ASN A O 1
ATOM 964 N N . VAL A 1 120 ? -21.043 3.679 32.577 1.00 95.00 120 VAL A N 1
ATOM 965 C CA . VAL A 1 120 ? -21.146 5.070 33.053 1.00 95.00 120 VAL A CA 1
ATOM 966 C C . VAL A 1 120 ? -22.442 5.284 33.835 1.00 95.00 120 VAL A C 1
ATOM 968 O O . VAL A 1 120 ? -22.398 5.861 34.920 1.00 95.00 120 VAL A O 1
ATOM 971 N N . ILE A 1 121 ? -23.576 4.788 33.330 1.00 93.50 121 ILE A N 1
ATOM 972 C CA . ILE A 1 121 ? -24.876 4.867 34.018 1.00 93.50 121 ILE A CA 1
ATOM 973 C C . ILE A 1 121 ? -24.810 4.164 35.378 1.00 93.50 121 ILE A C 1
ATOM 975 O O . ILE A 1 121 ? -25.245 4.726 36.383 1.00 93.50 121 ILE A O 1
ATOM 979 N N . GLU A 1 122 ? -24.233 2.963 35.430 1.00 93.88 122 GLU A N 1
ATOM 980 C CA . GLU A 1 122 ? -24.061 2.219 36.680 1.00 93.88 122 GLU A CA 1
ATOM 981 C C . GLU A 1 122 ? -23.201 2.998 37.683 1.00 93.88 122 GLU A C 1
ATOM 983 O O . GLU A 1 122 ? -23.584 3.168 38.843 1.00 93.88 122 GLU A O 1
ATOM 988 N N . THR A 1 123 ? -22.075 3.546 37.223 1.00 94.62 123 THR A N 1
ATOM 989 C CA . THR A 1 123 ? -21.178 4.345 38.066 1.00 94.62 123 THR A CA 1
ATOM 990 C C . THR A 1 123 ? -21.877 5.596 38.601 1.00 94.62 123 THR A C 1
ATOM 992 O O . THR A 1 123 ? -21.766 5.895 39.790 1.00 94.62 123 THR A O 1
ATOM 995 N N . MET A 1 124 ? -22.642 6.300 37.761 1.00 92.38 124 MET A N 1
ATOM 996 C CA . MET A 1 124 ? -23.427 7.466 38.178 1.00 92.38 124 MET A CA 1
ATOM 997 C C . MET A 1 124 ? -24.494 7.096 39.206 1.00 92.38 124 MET A C 1
ATOM 999 O O . MET A 1 124 ? -24.609 7.769 40.225 1.00 92.38 124 MET A O 1
ATOM 1003 N N . SER A 1 125 ? -25.204 5.981 39.018 1.00 93.50 125 SER A N 1
ATOM 1004 C CA . SER A 1 125 ? -26.185 5.504 39.999 1.00 93.50 125 SER A CA 1
ATOM 1005 C C . SER A 1 125 ? -25.544 5.186 41.357 1.00 93.50 125 SER A C 1
ATOM 1007 O O . SER A 1 125 ? -26.107 5.497 42.410 1.00 93.50 125 SER A O 1
ATOM 1009 N N . ILE A 1 126 ? -24.342 4.599 41.362 1.00 94.56 126 ILE A N 1
ATOM 1010 C CA . ILE A 1 126 ? -23.579 4.353 42.595 1.00 94.56 126 ILE A CA 1
ATOM 1011 C C . ILE A 1 126 ? -23.179 5.677 43.260 1.00 94.56 126 ILE A C 1
ATOM 1013 O O . ILE A 1 126 ? -23.294 5.804 44.481 1.00 94.56 126 ILE A O 1
ATOM 1017 N N . LEU A 1 127 ? -22.715 6.657 42.480 1.00 93.94 127 LEU A N 1
ATOM 1018 C CA . LEU A 1 127 ? -22.351 7.981 42.987 1.00 93.94 127 LEU A CA 1
ATOM 1019 C C . LEU A 1 127 ? -23.559 8.708 43.585 1.00 93.94 127 LEU A C 1
ATOM 1021 O O . LEU A 1 127 ? -23.453 9.211 44.700 1.00 93.94 127 LEU A O 1
ATOM 1025 N N . GLU A 1 128 ? -24.710 8.694 42.911 1.00 93.88 128 GLU A N 1
ATOM 1026 C CA . GLU A 1 128 ? -25.963 9.262 43.420 1.00 93.88 128 GLU A CA 1
ATOM 1027 C C . GLU A 1 128 ? -26.373 8.636 44.756 1.00 93.88 128 GLU A C 1
ATOM 1029 O O . GLU A 1 128 ? -26.704 9.354 45.699 1.00 93.88 128 GLU A O 1
ATOM 1034 N N . LYS A 1 129 ? -26.307 7.302 44.879 1.00 91.94 129 LYS A N 1
ATOM 1035 C CA . LYS A 1 129 ? -26.597 6.613 46.149 1.00 91.94 129 LYS A CA 1
ATOM 1036 C C . LYS A 1 129 ? -25.656 7.053 47.269 1.00 91.94 129 LYS A C 1
ATOM 1038 O O . LYS A 1 129 ? -26.103 7.282 48.389 1.00 91.94 129 LYS A O 1
ATOM 1043 N N . ARG A 1 130 ? -24.357 7.178 46.980 1.00 91.88 130 ARG A N 1
ATOM 1044 C CA . ARG A 1 130 ? -23.362 7.629 47.967 1.00 91.88 130 ARG A CA 1
ATOM 1045 C C . ARG A 1 130 ? -23.583 9.081 48.384 1.00 91.88 130 ARG A C 1
ATOM 1047 O O . ARG A 1 130 ? -23.481 9.372 49.569 1.00 91.88 130 ARG A O 1
ATOM 1054 N N . LEU A 1 131 ? -23.902 9.962 47.437 1.00 90.50 131 LEU A N 1
ATOM 1055 C CA . LEU A 1 131 ? -24.249 11.360 47.703 1.00 90.50 131 LEU A CA 1
ATOM 1056 C C . LEU A 1 131 ? -25.463 11.464 48.629 1.00 90.50 131 LEU A C 1
ATOM 1058 O O . LEU A 1 131 ? -25.371 12.120 49.660 1.00 90.50 131 LEU A O 1
ATOM 1062 N N . ARG A 1 132 ? -26.543 10.730 48.334 1.00 87.31 132 ARG A N 1
ATOM 1063 C CA . ARG A 1 132 ? -27.736 10.697 49.195 1.00 87.31 132 ARG A CA 1
ATOM 1064 C C . ARG A 1 132 ? -27.421 10.245 50.619 1.00 87.31 132 ARG A C 1
ATOM 1066 O O . ARG A 1 132 ? -27.850 10.889 51.566 1.00 87.31 132 ARG A O 1
ATOM 1073 N N . HIS A 1 133 ? -26.620 9.192 50.787 1.00 88.62 133 HIS A N 1
ATOM 1074 C CA . HIS A 1 133 ? -26.208 8.747 52.122 1.00 88.62 133 HIS A CA 1
ATOM 1075 C C . HIS A 1 133 ? -25.378 9.790 52.887 1.00 88.62 133 HIS A C 1
ATOM 1077 O O . HIS A 1 133 ? -25.446 9.848 54.113 1.00 88.62 133 HIS A O 1
ATOM 1083 N N . LEU A 1 134 ? -24.578 10.609 52.197 1.00 88.56 134 LEU A N 1
ATOM 1084 C CA . LEU A 1 134 ? -23.828 11.696 52.834 1.00 88.56 134 LEU A CA 1
ATOM 1085 C C . LEU A 1 134 ? -24.753 12.844 53.263 1.00 88.56 134 LEU A C 1
ATOM 1087 O O . LEU A 1 134 ? -24.593 13.357 54.369 1.00 88.56 134 LEU A O 1
ATOM 1091 N N . GLU A 1 135 ? -25.732 13.203 52.431 1.00 82.12 135 GLU A N 1
ATOM 1092 C CA . GLU A 1 135 ? -26.742 14.227 52.739 1.00 82.12 135 GLU A CA 1
ATOM 1093 C C . GLU A 1 135 ? -27.641 13.818 53.916 1.00 82.12 135 GLU A C 1
ATOM 1095 O O . GLU A 1 135 ? -27.918 14.624 54.804 1.00 82.12 135 GLU A O 1
ATOM 1100 N N . GLU A 1 136 ? -28.064 12.553 53.962 1.00 82.44 136 GLU A N 1
ATOM 1101 C CA . GLU A 1 136 ? -28.857 12.000 55.066 1.00 82.44 136 GLU A CA 1
ATOM 1102 C C . GLU A 1 136 ? -28.091 12.058 56.393 1.00 82.44 136 GLU A C 1
ATOM 1104 O O . GLU A 1 136 ? -28.644 12.505 57.396 1.00 82.44 136 GLU A O 1
ATOM 1109 N N . ASN A 1 137 ? -26.805 11.690 56.390 1.00 75.38 137 ASN A N 1
ATOM 1110 C CA . ASN A 1 137 ? -25.968 11.711 57.593 1.00 75.38 137 ASN A CA 1
ATOM 1111 C C . ASN A 1 137 ? -25.642 13.132 58.089 1.00 75.38 137 ASN A C 1
ATOM 1113 O O . ASN A 1 137 ? -25.460 13.328 59.292 1.00 75.38 137 ASN A O 1
ATOM 1117 N N . GLN A 1 138 ? -25.567 14.124 57.194 1.00 71.44 138 GLN A N 1
ATOM 1118 C CA . GLN A 1 138 ? -25.349 15.529 57.5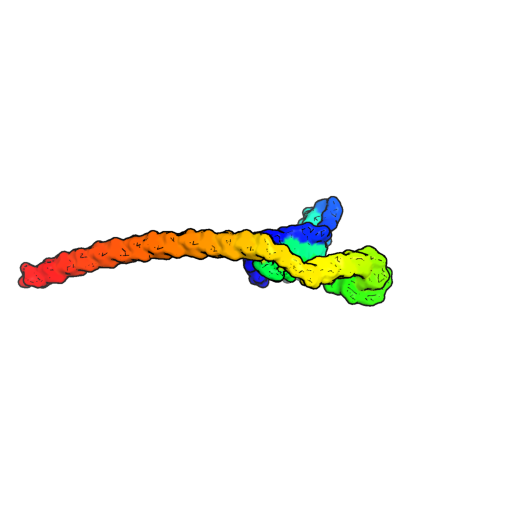66 1.00 71.44 138 GLN A CA 1
ATOM 1119 C C . GLN A 1 138 ? -26.578 16.185 58.207 1.00 71.44 138 GLN A C 1
ATOM 1121 O O . GLN A 1 138 ? -26.408 17.062 59.046 1.00 71.44 138 GLN A O 1
ATOM 1126 N N . ASN A 1 139 ? -27.794 15.762 57.849 1.00 59.41 139 ASN A N 1
ATOM 1127 C CA . ASN A 1 139 ? -29.042 16.318 58.391 1.00 59.41 139 ASN A CA 1
ATOM 1128 C C . ASN A 1 139 ? -29.484 15.681 59.724 1.00 59.41 139 ASN A C 1
ATOM 1130 O O . ASN A 1 139 ? -30.477 16.107 60.311 1.00 59.41 139 ASN A O 1
ATOM 1134 N N . SER A 1 140 ? -28.779 14.648 60.191 1.00 57.44 140 SER A N 1
ATOM 1135 C CA . SER A 1 140 ? -29.042 13.938 61.452 1.00 57.44 140 SER A CA 1
ATOM 1136 C C . SER A 1 140 ? -28.168 14.386 62.641 1.00 57.44 140 SER A C 1
ATOM 1138 O O . SER A 1 140 ? -28.170 13.719 63.677 1.00 57.44 140 SER A O 1
ATOM 1140 N N . HIS A 1 141 ? -27.450 15.507 62.513 1.00 45.75 141 HIS A N 1
ATOM 1141 C CA . HIS A 1 141 ? -26.709 16.195 63.582 1.00 45.75 141 HIS A CA 1
ATOM 1142 C C . HIS A 1 141 ? -27.255 17.606 63.805 1.00 45.75 141 HIS A C 1
ATOM 1144 O O . HIS A 1 141 ? -27.226 18.046 64.977 1.00 45.75 141 HIS A O 1
#

pLDDT: mean 87.19, std 12.8, range [31.08, 96.38]

Secondary structure (DSSP, 8-state):
--GGGTTT-EEEEE-SSS----EEEETTTTEEEE------EEEEEEEETTEEEEEES-SGGGS--TTTSTTSHHHHHHHHHHHHHHHSPPPHHHHHHHHHHHHHHHHHHHHHHHHHHHHHHHHHHHHHHHHHHHHHHHTT-

Foldseek 3Di:
DPPVQPPFKDQPDKDPDQQDWDWDQDPVVRDTDTDGRGIDRQKIWGDAQFAIDIDGPDPQCCPPDCPRYCVPPVSVVVVVVVVVVRPDTDDPVVNVVNVVVVVVVVVVVVVVVVVVVVVVVVVVVVVVVVVVVVVVVVVVD

Organism: NCBI:txid412755

Sequence (141 aa):
MFPLLNKGAKPLLQTDQNNFWSEIFNSSSEEWIKDKEQQHTIAAYSEFGQGKVVAFGDIDIFCSDDNIGINTLDNQKFLHNIFTWLTDPVKRSDVMSFILDQIGQVQNSVKEIHKTMNNVIETMSILEKRLRHLEENQNSH